Protein AF-A0A915ELA7-F1 (afdb_monomer_lite)

Radius of gyration: 19.55 Å; chains: 1; bounding box: 54×41×40 Å

Organism: NCBI:txid166011

Structure (mmCIF, N/CA/C/O backbone):
data_AF-A0A915ELA7-F1
#
_entry.id   AF-A0A915ELA7-F1
#
loop_
_atom_site.group_PDB
_atom_site.id
_atom_site.type_symbol
_atom_site.label_atom_id
_atom_site.label_alt_id
_atom_site.label_comp_id
_atom_site.label_asym_id
_atom_site.label_entity_id
_atom_site.label_seq_id
_atom_site.pdbx_PDB_ins_code
_atom_site.Cartn_x
_atom_site.Cartn_y
_atom_site.Cartn_z
_atom_site.occupancy
_atom_site.B_iso_or_equiv
_atom_site.auth_seq_id
_atom_site.auth_comp_id
_atom_site.auth_asym_id
_atom_site.auth_atom_id
_atom_site.pdbx_PDB_model_num
ATOM 1 N N . MET A 1 1 ? -38.625 -0.232 5.711 1.00 58.28 1 MET A N 1
ATOM 2 C CA . MET A 1 1 ? -37.688 0.759 6.300 1.00 58.28 1 MET A CA 1
ATOM 3 C C . MET A 1 1 ? -36.738 0.188 7.357 1.00 58.28 1 MET A C 1
ATOM 5 O O . MET A 1 1 ? -35.579 0.580 7.347 1.00 58.28 1 MET A O 1
ATOM 9 N N . SER A 1 2 ? -37.174 -0.705 8.256 1.00 74.75 2 SER A N 1
ATOM 10 C CA . SER A 1 2 ? -36.357 -1.223 9.376 1.00 74.75 2 SER A CA 1
ATOM 11 C C . SER A 1 2 ? -35.075 -1.941 8.942 1.00 74.75 2 SER A C 1
ATOM 13 O O . SER A 1 2 ? -34.013 -1.661 9.481 1.00 74.75 2 SER A O 1
ATOM 15 N N . ARG A 1 3 ? -35.144 -2.785 7.906 1.00 84.69 3 ARG A N 1
ATOM 16 C CA . ARG A 1 3 ? -34.003 -3.586 7.425 1.00 84.69 3 ARG A CA 1
ATOM 17 C C . ARG A 1 3 ? -32.813 -2.755 6.922 1.00 84.69 3 ARG A C 1
ATOM 19 O O . ARG A 1 3 ? -31.676 -3.145 7.145 1.00 84.69 3 ARG A O 1
ATOM 26 N N . ILE A 1 4 ? -33.064 -1.610 6.278 1.00 81.69 4 ILE A N 1
ATOM 27 C CA . ILE A 1 4 ? -31.999 -0.710 5.793 1.00 81.69 4 ILE A CA 1
ATOM 28 C C . ILE A 1 4 ? -31.358 0.026 6.971 1.00 81.69 4 ILE A C 1
ATOM 30 O O . ILE A 1 4 ? -30.140 0.038 7.083 1.00 81.69 4 ILE A O 1
ATOM 34 N N . ARG A 1 5 ? -32.165 0.573 7.892 1.00 83.31 5 ARG A N 1
ATOM 35 C CA . ARG A 1 5 ? -31.646 1.239 9.101 1.00 83.31 5 ARG A CA 1
ATOM 36 C C . ARG A 1 5 ? -30.833 0.280 9.972 1.00 83.31 5 ARG A C 1
ATOM 38 O O . ARG A 1 5 ? -29.781 0.657 10.459 1.00 83.31 5 ARG A O 1
ATOM 45 N N . GLN A 1 6 ? -31.288 -0.964 10.105 1.00 86.19 6 GLN A N 1
ATOM 46 C CA . GLN A 1 6 ? -30.584 -2.008 10.848 1.00 86.19 6 GLN A CA 1
ATOM 47 C C . GLN A 1 6 ? -29.287 -2.450 10.153 1.00 86.19 6 GLN A C 1
ATOM 49 O O . GLN A 1 6 ? -28.323 -2.783 10.827 1.00 86.19 6 GLN A O 1
ATOM 54 N N . ASN A 1 7 ? -29.245 -2.430 8.815 1.00 82.94 7 ASN A N 1
ATOM 55 C CA . ASN A 1 7 ? -28.026 -2.718 8.059 1.00 82.94 7 ASN A CA 1
ATOM 56 C C . ASN A 1 7 ? -26.999 -1.577 8.152 1.00 82.94 7 ASN A C 1
ATOM 58 O O . ASN A 1 7 ? -25.807 -1.854 8.252 1.00 82.94 7 ASN A O 1
ATOM 62 N N . ILE A 1 8 ? -27.452 -0.319 8.150 1.00 83.62 8 ILE A N 1
ATOM 63 C CA . ILE A 1 8 ? -26.593 0.857 8.349 1.00 83.62 8 ILE A CA 1
ATOM 64 C C . ILE A 1 8 ? -26.058 0.884 9.787 1.00 83.62 8 ILE A C 1
ATOM 66 O O . ILE A 1 8 ? -24.859 1.063 9.970 1.00 83.62 8 ILE A O 1
ATOM 70 N N . GLY A 1 9 ? -26.899 0.619 10.792 1.00 85.50 9 GLY A N 1
ATOM 71 C CA . GLY A 1 9 ? -26.488 0.650 12.199 1.00 85.50 9 GLY A CA 1
ATOM 72 C C . GLY A 1 9 ? -25.932 2.023 12.589 1.00 85.50 9 GLY A C 1
ATOM 73 O O . GLY A 1 9 ? -26.509 3.040 12.206 1.00 85.50 9 GLY A O 1
ATOM 74 N N . ASP A 1 10 ? -24.797 2.034 13.290 1.00 81.69 10 ASP A N 1
ATOM 75 C CA . ASP A 1 10 ? -24.062 3.249 13.683 1.00 81.69 10 ASP A CA 1
ATOM 76 C C . ASP A 1 10 ? -23.054 3.724 12.617 1.00 81.69 10 ASP A C 1
ATOM 78 O O . ASP A 1 10 ? -22.248 4.624 12.853 1.00 81.69 10 ASP A O 1
ATOM 82 N N . SER A 1 11 ? -23.056 3.108 11.433 1.00 78.31 11 SER A N 1
ATOM 83 C CA . SER A 1 11 ? -22.142 3.474 10.355 1.00 78.31 11 SER A CA 1
ATOM 84 C C . SER A 1 11 ? -22.574 4.758 9.646 1.00 78.31 11 SER A C 1
ATOM 86 O O . SER A 1 11 ? -23.763 5.048 9.492 1.00 78.31 11 SER A O 1
ATOM 88 N N . TYR A 1 12 ? -21.595 5.508 9.141 1.00 80.75 12 TYR A N 1
ATOM 89 C CA . TYR A 1 12 ? -21.859 6.685 8.319 1.00 80.75 12 TYR A CA 1
ATOM 90 C C . TYR A 1 12 ? -22.423 6.298 6.946 1.00 80.75 12 TYR A C 1
ATOM 92 O O . TYR A 1 12 ? -22.349 5.151 6.506 1.00 80.75 12 TYR A O 1
ATOM 100 N N . ILE A 1 13 ? -22.994 7.278 6.255 1.00 86.56 13 ILE A N 1
ATOM 101 C CA . ILE A 1 13 ? -23.476 7.149 4.880 1.00 86.56 13 ILE A CA 1
ATOM 102 C C . ILE A 1 13 ? -22.643 8.103 4.033 1.00 86.56 13 ILE A C 1
ATOM 104 O O . ILE A 1 13 ? -22.434 9.249 4.431 1.00 86.56 13 ILE A O 1
ATOM 108 N N . TRP A 1 14 ? -22.189 7.650 2.871 1.00 84.75 14 TRP A N 1
ATOM 109 C CA . TRP A 1 14 ? -21.579 8.522 1.877 1.00 84.75 14 TRP A CA 1
ATOM 110 C C . TRP A 1 14 ? -22.560 8.769 0.734 1.00 84.75 14 TRP A C 1
ATOM 112 O O . TRP A 1 14 ? -23.371 7.907 0.383 1.00 84.75 14 TRP A O 1
ATOM 122 N N . ALA A 1 15 ? -22.489 9.968 0.164 1.00 89.50 15 ALA A N 1
ATOM 123 C CA . ALA A 1 15 ? -23.269 10.347 -0.999 1.00 89.50 15 ALA A CA 1
ATOM 124 C C . ALA A 1 15 ? -22.365 11.018 -2.035 1.00 89.50 15 ALA A C 1
ATOM 126 O O . ALA A 1 15 ? -21.538 11.859 -1.687 1.00 89.50 15 ALA A O 1
ATOM 127 N N . SER A 1 16 ? -22.533 10.648 -3.301 1.00 88.81 16 SER A N 1
ATOM 128 C CA . SER A 1 16 ? -21.897 11.309 -4.440 1.00 88.81 16 SER A CA 1
ATOM 129 C C . SER A 1 16 ? -22.976 11.848 -5.365 1.00 88.81 16 SER A C 1
ATOM 131 O O . SER A 1 16 ? -23.948 11.150 -5.666 1.00 88.81 16 SER A O 1
ATOM 133 N N . VAL A 1 17 ? -22.804 13.103 -5.775 1.00 92.88 17 VAL A N 1
ATOM 134 C CA . VAL A 1 17 ? -23.710 13.810 -6.675 1.00 92.88 17 VAL A CA 1
ATOM 135 C C . VAL A 1 17 ? -22.938 14.162 -7.934 1.00 92.88 17 VAL A C 1
ATOM 137 O O . VAL A 1 17 ? -21.882 14.785 -7.847 1.00 92.88 17 VAL A O 1
ATOM 140 N N . ASP A 1 18 ? -23.476 13.773 -9.082 1.00 90.94 18 ASP A N 1
ATOM 141 C CA . ASP A 1 18 ? -22.973 14.172 -10.394 1.00 90.94 18 ASP A CA 1
ATOM 142 C C . ASP A 1 18 ? -24.105 14.803 -11.204 1.00 90.94 18 ASP A C 1
ATOM 144 O O . ASP A 1 18 ? -25.211 14.262 -11.255 1.00 90.94 18 ASP A O 1
ATOM 148 N N . GLU A 1 19 ? -23.849 15.953 -11.820 1.00 93.75 19 GLU A N 1
ATOM 149 C CA . GLU A 1 19 ? -24.832 16.663 -12.633 1.00 93.75 19 GLU A CA 1
ATOM 150 C C . GLU A 1 19 ? -24.528 16.455 -14.115 1.00 93.75 19 GLU A C 1
ATOM 152 O O . GLU A 1 19 ? -23.444 16.759 -14.607 1.00 93.75 19 GLU A O 1
ATOM 157 N N . THR A 1 20 ? -25.517 15.963 -14.853 1.00 89.69 20 THR A N 1
ATOM 158 C CA . THR A 1 20 ? -25.449 15.793 -16.299 1.00 89.69 20 THR A CA 1
ATOM 159 C C . THR A 1 20 ? -26.608 16.510 -16.975 1.00 89.69 20 THR A C 1
ATOM 161 O O . THR A 1 20 ? -27.608 16.866 -16.354 1.00 89.69 20 THR A O 1
ATOM 164 N N . THR A 1 21 ? -26.479 16.751 -18.273 1.00 91.12 21 THR A N 1
ATOM 165 C CA . THR A 1 21 ? -27.542 17.342 -19.084 1.00 91.12 21 THR A CA 1
ATOM 166 C C . THR A 1 21 ? -27.970 16.328 -20.131 1.00 91.12 21 THR A C 1
ATOM 168 O O . THR A 1 21 ? -27.142 15.835 -20.896 1.00 91.12 21 THR A O 1
ATOM 171 N N . ASP A 1 22 ? -29.260 15.996 -20.170 1.00 89.12 22 ASP A N 1
ATOM 172 C CA . ASP A 1 22 ? -29.764 15.052 -21.165 1.00 89.12 22 ASP A CA 1
ATOM 173 C C . ASP A 1 22 ? -29.810 15.668 -22.579 1.00 89.12 22 ASP A C 1
ATOM 175 O O . ASP A 1 22 ? -29.670 16.878 -22.776 1.00 89.12 22 ASP A O 1
ATOM 179 N N . ILE A 1 23 ? -30.065 14.842 -23.600 1.00 84.56 23 ILE A N 1
AT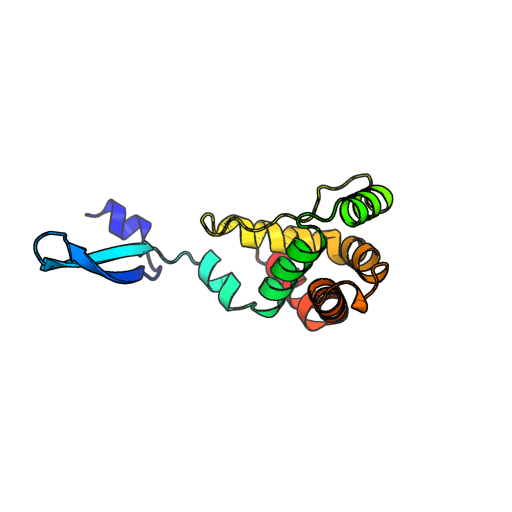OM 180 C CA . ILE A 1 23 ? -30.160 15.298 -25.001 1.00 84.56 23 ILE A CA 1
ATOM 181 C C . ILE A 1 23 ? -31.269 16.346 -25.234 1.00 84.56 23 ILE A C 1
ATOM 183 O O . ILE A 1 23 ? -31.273 17.039 -26.249 1.00 84.56 23 ILE A O 1
ATOM 187 N N . LYS A 1 24 ? -32.209 16.487 -24.290 1.00 92.75 24 LYS A N 1
ATOM 188 C CA . LYS A 1 24 ? -33.289 17.481 -24.305 1.00 92.75 24 LYS A CA 1
ATOM 189 C C . LYS A 1 24 ? -32.947 18.740 -23.499 1.00 92.75 24 LYS A C 1
ATOM 191 O O . LYS A 1 24 ? -33.835 19.561 -23.280 1.00 92.75 24 LYS A O 1
ATOM 196 N N . ARG A 1 25 ? -31.684 18.916 -23.092 1.00 87.75 25 ARG A N 1
ATOM 197 C CA . ARG A 1 25 ? -31.183 20.040 -22.283 1.00 87.75 25 ARG A CA 1
ATOM 198 C C . ARG A 1 25 ? -31.802 20.142 -20.883 1.00 87.75 25 ARG A C 1
ATOM 200 O O . ARG A 1 25 ? -31.857 21.231 -20.320 1.00 87.75 25 ARG A O 1
ATOM 207 N N . ARG A 1 26 ? -32.280 19.035 -20.311 1.00 90.38 26 ARG A N 1
ATOM 208 C CA . ARG A 1 26 ? -32.723 19.000 -18.910 1.00 90.38 26 ARG A CA 1
ATOM 209 C C . ARG A 1 26 ? -31.539 18.680 -18.009 1.00 90.38 26 ARG A C 1
ATOM 211 O O . ARG A 1 26 ? -30.793 17.747 -18.298 1.00 90.38 26 ARG A O 1
ATOM 218 N N . TYR A 1 27 ? -31.416 19.417 -16.911 1.00 90.69 27 TYR A N 1
ATOM 219 C CA . TYR A 1 27 ? -30.473 19.105 -15.843 1.00 90.69 27 TYR A CA 1
ATOM 220 C C . TYR A 1 27 ? -30.932 17.847 -15.099 1.00 90.69 27 TYR A C 1
ATOM 222 O O . TYR A 1 27 ? -32.092 17.741 -14.692 1.00 90.69 27 TYR A O 1
ATOM 230 N N . VAL A 1 28 ? -30.032 16.881 -14.953 1.00 91.50 28 VAL A N 1
ATOM 231 C CA . VAL A 1 28 ? -30.252 15.607 -14.266 1.00 91.50 28 VAL A CA 1
ATOM 232 C C . VAL A 1 28 ? -29.139 15.434 -13.242 1.00 91.50 28 VAL A C 1
ATOM 234 O O . VAL A 1 28 ? -27.972 15.376 -13.610 1.00 91.50 28 VAL A O 1
ATOM 237 N N . ALA A 1 29 ? -29.494 15.315 -11.963 1.00 92.19 29 ALA A N 1
ATOM 238 C CA . ALA A 1 29 ? -28.545 14.978 -10.908 1.00 92.19 29 ALA A CA 1
ATOM 239 C C . ALA A 1 29 ? -28.610 13.475 -10.611 1.00 92.19 29 ALA A C 1
ATOM 241 O O . ALA A 1 29 ? -29.647 12.954 -10.194 1.00 92.19 29 ALA A O 1
ATOM 242 N N . ASN A 1 30 ? -27.497 12.780 -10.814 1.00 89.38 30 ASN A N 1
ATOM 243 C CA . ASN A 1 30 ? -27.301 11.412 -10.366 1.00 89.38 30 ASN A CA 1
ATOM 244 C C . ASN A 1 30 ? -26.860 11.438 -8.901 1.00 89.38 30 ASN A C 1
ATOM 246 O O . ASN A 1 30 ? -25.865 12.076 -8.568 1.00 89.38 30 ASN A O 1
ATOM 250 N N . LEU A 1 31 ? -27.590 10.735 -8.033 1.00 91.25 31 LEU A N 1
ATOM 251 C CA . LEU A 1 31 ? -27.253 10.581 -6.620 1.00 91.25 31 LEU A CA 1
ATOM 252 C C . LEU A 1 31 ? -26.939 9.112 -6.328 1.00 91.25 31 LEU A C 1
ATOM 254 O O . LEU A 1 31 ? -27.818 8.252 -6.408 1.00 91.25 31 LEU A O 1
ATOM 258 N N . LEU A 1 32 ? -25.694 8.837 -5.948 1.00 88.12 32 LEU A N 1
ATOM 259 C CA . LEU A 1 32 ? -25.272 7.549 -5.406 1.00 88.12 32 LEU A CA 1
ATOM 260 C C . LEU A 1 32 ? -25.184 7.663 -3.887 1.00 88.12 32 LEU A C 1
ATOM 262 O O . LEU A 1 32 ? -24.545 8.582 -3.384 1.00 88.12 32 LEU A O 1
ATOM 266 N N . VAL A 1 33 ? -25.818 6.739 -3.164 1.00 88.38 33 VAL A N 1
ATOM 267 C CA . VAL A 1 33 ? -25.805 6.691 -1.694 1.00 88.38 33 VAL A CA 1
ATOM 268 C C . VAL A 1 33 ? -25.383 5.299 -1.246 1.00 88.38 33 VAL A C 1
ATOM 270 O O . VAL A 1 33 ? -25.954 4.307 -1.703 1.00 88.38 33 VAL A O 1
ATOM 273 N N . GLY A 1 34 ? -24.413 5.221 -0.338 1.00 83.75 34 GLY A N 1
ATOM 274 C CA . GLY A 1 34 ? -23.904 3.963 0.203 1.00 83.75 34 GLY A CA 1
ATOM 275 C C . GLY A 1 34 ? -23.643 4.033 1.705 1.00 83.75 34 GLY A C 1
ATOM 276 O O . GLY A 1 34 ? -23.408 5.103 2.260 1.00 83.75 34 GLY A O 1
ATOM 277 N N . LYS A 1 35 ? -23.686 2.878 2.375 1.00 85.25 35 LYS A N 1
ATOM 278 C CA . LYS A 1 35 ? -23.183 2.735 3.747 1.00 85.25 35 LYS A CA 1
ATOM 279 C C . LYS A 1 35 ? -21.654 2.812 3.702 1.00 85.25 35 LYS A C 1
ATOM 281 O O . LYS A 1 35 ? -21.045 2.109 2.901 1.00 85.25 35 LYS A O 1
ATOM 286 N N . LEU A 1 36 ? -21.064 3.649 4.545 1.00 76.12 36 LEU A N 1
ATOM 287 C CA . LEU A 1 36 ? -19.624 3.720 4.767 1.00 76.12 36 LEU A CA 1
ATOM 288 C C . LEU A 1 36 ? -19.248 2.636 5.781 1.00 76.12 36 LEU A C 1
ATOM 290 O O . LEU A 1 36 ? -19.631 2.729 6.949 1.00 76.12 36 LEU A O 1
ATOM 294 N N . ASP A 1 37 ? -18.559 1.588 5.341 1.00 70.50 37 ASP A N 1
ATOM 295 C CA . ASP A 1 37 ? -18.200 0.475 6.225 1.00 70.50 37 ASP A CA 1
ATOM 296 C C . ASP A 1 37 ? -17.075 0.881 7.198 1.00 70.50 37 ASP A C 1
ATOM 298 O O . ASP A 1 37 ? -16.250 1.744 6.893 1.00 70.50 37 ASP A O 1
ATOM 302 N N . SER A 1 38 ? -17.000 0.277 8.384 1.00 65.31 38 SER A N 1
ATOM 303 C CA . SER A 1 38 ? -15.906 0.555 9.330 1.00 65.31 38 SER A CA 1
ATOM 304 C C . SER A 1 38 ? -14.545 0.136 8.765 1.00 65.31 38 SER A C 1
ATOM 306 O O . SER A 1 38 ? -13.532 0.769 9.053 1.00 65.31 38 SER A O 1
ATOM 308 N N . GLU A 1 39 ? -14.527 -0.877 7.896 1.00 65.50 39 GLU A N 1
ATOM 309 C CA . GLU A 1 39 ? -13.333 -1.311 7.161 1.00 65.50 39 GLU A CA 1
ATOM 310 C C . GLU A 1 39 ? -12.818 -0.242 6.182 1.00 65.50 39 GLU A C 1
ATOM 312 O O . GLU A 1 39 ? -11.615 -0.127 5.949 1.00 65.50 39 GLU A O 1
ATOM 317 N N . GLU A 1 40 ? -13.715 0.581 5.634 1.00 64.50 40 GLU A N 1
ATOM 318 C CA . GLU A 1 40 ? -13.365 1.674 4.726 1.00 64.50 40 GLU A CA 1
ATOM 319 C C . GLU A 1 40 ? -12.648 2.807 5.472 1.00 64.50 40 GLU A C 1
ATOM 321 O O . GLU A 1 40 ? -11.665 3.352 4.968 1.00 64.50 40 GLU A O 1
ATOM 326 N N . GLN A 1 41 ? -13.053 3.101 6.712 1.00 70.81 41 GLN A N 1
ATOM 327 C CA . GLN A 1 41 ? -12.379 4.098 7.551 1.00 70.81 41 GLN A CA 1
ATOM 328 C C . GLN A 1 41 ? -10.939 3.695 7.877 1.00 70.81 41 GLN A C 1
ATOM 330 O O . GLN A 1 41 ? -10.051 4.545 7.862 1.00 70.81 41 GLN A O 1
ATOM 335 N N . ILE A 1 42 ? -10.688 2.402 8.103 1.00 78.00 42 ILE A N 1
ATOM 336 C CA . ILE A 1 42 ? -9.353 1.877 8.421 1.00 78.00 42 ILE A CA 1
ATOM 337 C C . ILE A 1 42 ? -8.353 2.246 7.320 1.00 78.00 42 ILE A C 1
ATOM 339 O O . ILE A 1 42 ? -7.276 2.754 7.618 1.00 78.00 42 ILE A O 1
ATOM 343 N N . ARG A 1 43 ? -8.714 2.096 6.043 1.00 83.00 43 ARG A N 1
ATOM 344 C CA . ARG A 1 43 ? -7.830 2.472 4.928 1.00 83.00 43 ARG A CA 1
ATOM 345 C C . ARG A 1 43 ? -7.408 3.946 4.975 1.00 83.00 43 ARG A C 1
ATOM 347 O O . ARG A 1 43 ? -6.248 4.254 4.710 1.00 83.00 43 ARG A O 1
ATOM 354 N N . PHE A 1 44 ? -8.327 4.847 5.322 1.00 83.19 44 PHE A N 1
ATOM 355 C CA . PHE A 1 44 ? -8.033 6.280 5.442 1.00 83.19 44 PHE A CA 1
ATOM 356 C C . PHE A 1 44 ? -7.179 6.618 6.671 1.00 83.19 44 PHE A C 1
ATOM 358 O O . PHE A 1 44 ? -6.449 7.607 6.641 1.00 83.19 44 PHE A O 1
ATOM 365 N N . LEU A 1 45 ? -7.228 5.793 7.721 1.00 86.56 45 LEU A N 1
ATOM 366 C CA . LEU A 1 45 ? -6.375 5.933 8.905 1.00 86.56 45 LEU A CA 1
ATOM 367 C C . LEU A 1 4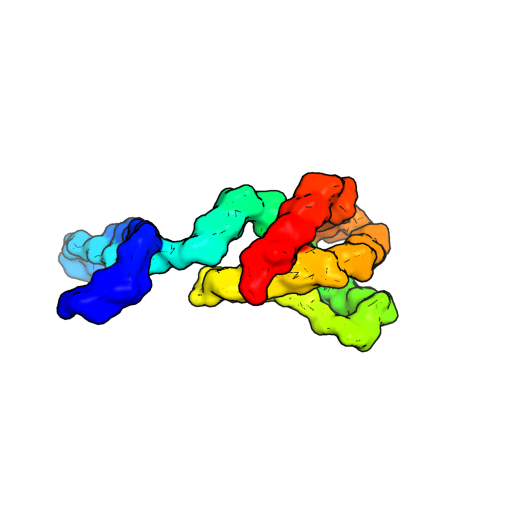5 ? -4.923 5.496 8.649 1.00 86.56 45 LEU A C 1
ATOM 369 O O . LEU A 1 45 ? -4.025 5.952 9.353 1.00 86.56 45 LEU A O 1
ATOM 373 N N . PHE A 1 46 ? -4.678 4.660 7.632 1.00 90.31 46 PHE A N 1
ATOM 374 C CA . PHE A 1 46 ? -3.353 4.113 7.308 1.00 90.31 46 PHE A CA 1
ATOM 375 C C . PHE A 1 46 ? -2.903 4.457 5.872 1.00 90.31 46 PHE A C 1
ATOM 377 O O . PHE 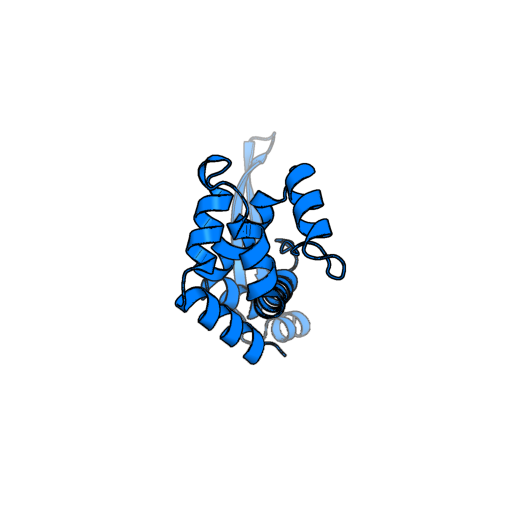A 1 46 ? -2.693 3.558 5.047 1.00 90.31 46 PHE A O 1
ATOM 384 N N . PRO A 1 47 ? -2.705 5.751 5.544 1.00 90.75 47 PRO A N 1
ATOM 385 C CA . PRO A 1 47 ? -2.365 6.183 4.188 1.00 90.75 47 PRO A CA 1
ATOM 386 C C . PRO A 1 47 ? -1.032 5.617 3.683 1.00 90.75 47 PRO A C 1
ATOM 388 O O . PRO A 1 47 ? -0.878 5.398 2.482 1.00 90.75 47 PRO A O 1
ATOM 391 N N . ASP A 1 48 ? -0.064 5.353 4.561 1.00 91.94 48 ASP A N 1
ATOM 392 C CA . ASP A 1 48 ? 1.241 4.823 4.147 1.00 91.94 48 ASP A CA 1
ATOM 393 C C . ASP A 1 48 ? 1.196 3.323 3.843 1.00 91.94 48 ASP A C 1
ATOM 395 O O . ASP A 1 48 ? 1.827 2.870 2.886 1.00 91.94 48 ASP A O 1
ATOM 399 N N . VAL A 1 49 ? 0.350 2.571 4.554 1.00 92.38 49 VAL A N 1
ATOM 400 C CA . VAL A 1 49 ? 0.029 1.182 4.195 1.00 92.38 49 VAL A CA 1
ATOM 401 C C . VAL A 1 49 ? -0.692 1.141 2.847 1.00 92.38 49 VAL A C 1
ATOM 403 O O . VAL A 1 49 ? -0.348 0.328 1.989 1.00 92.38 49 VAL A O 1
ATOM 406 N N . ASP A 1 50 ? -1.636 2.056 2.603 1.00 91.19 50 ASP A N 1
ATOM 407 C CA . ASP A 1 50 ? -2.319 2.132 1.309 1.00 91.19 50 ASP A CA 1
ATOM 408 C C . ASP A 1 50 ? -1.351 2.437 0.155 1.00 91.19 50 ASP A C 1
ATOM 410 O O . ASP A 1 50 ? -1.380 1.780 -0.893 1.00 91.19 50 ASP A O 1
ATOM 414 N N . LYS A 1 51 ? -0.440 3.397 0.361 1.00 91.88 51 LYS A N 1
ATOM 415 C CA . LYS A 1 51 ? 0.621 3.716 -0.604 1.00 91.88 51 LYS A CA 1
ATOM 416 C C . LYS A 1 51 ? 1.524 2.515 -0.861 1.00 91.88 51 LYS A C 1
ATOM 418 O O . LYS A 1 51 ? 1.826 2.255 -2.026 1.00 91.88 51 LYS A O 1
ATOM 423 N N . LEU A 1 52 ? 1.936 1.782 0.177 1.00 93.69 52 LEU A N 1
ATOM 424 C CA . LEU A 1 52 ? 2.745 0.571 0.034 1.00 93.69 52 LEU A CA 1
ATOM 425 C C . LEU A 1 52 ? 2.032 -0.452 -0.860 1.00 93.69 52 LEU A C 1
ATOM 427 O O . LEU A 1 52 ? 2.576 -0.847 -1.890 1.00 93.69 52 LEU A O 1
ATOM 431 N N . ILE A 1 53 ? 0.798 -0.826 -0.511 1.00 91.81 53 ILE A N 1
ATOM 432 C CA . ILE A 1 53 ? -0.001 -1.815 -1.253 1.00 91.81 53 ILE A CA 1
ATOM 433 C C . ILE A 1 53 ? -0.155 -1.391 -2.721 1.00 91.81 53 ILE A C 1
ATOM 435 O O . ILE A 1 53 ? 0.030 -2.191 -3.645 1.00 91.81 53 ILE A O 1
ATOM 439 N N . SER A 1 54 ? -0.460 -0.113 -2.952 1.00 91.25 54 SER A N 1
ATOM 440 C CA . SER A 1 54 ? -0.625 0.461 -4.288 1.00 91.25 54 SER A CA 1
ATOM 441 C C . SER A 1 54 ? 0.673 0.441 -5.103 1.00 91.25 54 SER A C 1
ATOM 443 O O . SER A 1 54 ? 0.663 0.070 -6.281 1.00 91.25 54 SER A O 1
ATOM 445 N N . ASN A 1 55 ? 1.803 0.808 -4.498 1.00 93.19 55 ASN A N 1
ATOM 446 C CA . ASN A 1 55 ? 3.089 0.863 -5.188 1.00 93.19 55 ASN A CA 1
ATOM 447 C C . ASN A 1 55 ? 3.639 -0.530 -5.485 1.00 93.19 55 ASN A C 1
ATOM 449 O O . ASN A 1 55 ? 4.035 -0.776 -6.624 1.00 93.19 55 ASN A O 1
ATOM 453 N N . VAL A 1 56 ? 3.565 -1.468 -4.540 1.00 92.25 56 VAL A N 1
ATOM 454 C CA . VAL A 1 56 ? 4.018 -2.844 -4.780 1.00 92.25 56 VAL A CA 1
ATOM 455 C C . VAL A 1 56 ? 3.180 -3.511 -5.873 1.00 92.25 56 VAL A C 1
ATOM 457 O O . VAL A 1 56 ? 3.727 -4.155 -6.768 1.00 92.25 56 VAL A O 1
ATOM 460 N N . LYS A 1 57 ? 1.864 -3.268 -5.914 1.00 90.31 57 LYS A N 1
ATOM 461 C CA . LYS A 1 57 ? 1.028 -3.693 -7.047 1.00 90.31 57 LYS A CA 1
ATOM 462 C C . LYS A 1 57 ? 1.560 -3.155 -8.380 1.00 90.31 57 LYS A C 1
ATOM 464 O O . LYS A 1 57 ? 1.652 -3.906 -9.354 1.00 90.31 57 LYS A O 1
ATOM 469 N N . LYS A 1 58 ? 1.898 -1.862 -8.452 1.00 91.06 58 LYS A N 1
ATOM 470 C CA . LY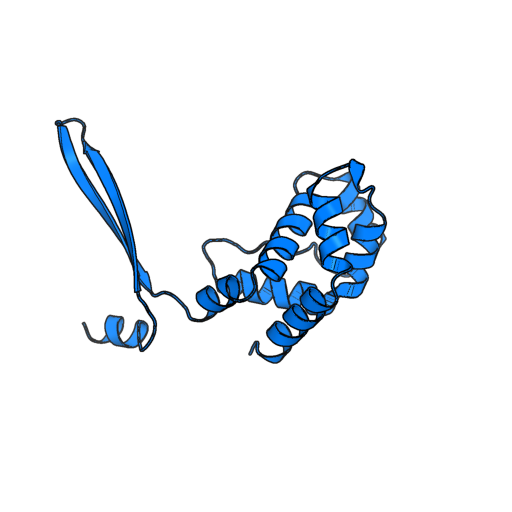S A 1 58 ? 2.428 -1.238 -9.679 1.00 91.06 58 LYS A CA 1
ATOM 471 C C . LYS A 1 58 ? 3.753 -1.857 -10.115 1.00 91.06 58 LYS A C 1
ATOM 473 O O . LYS A 1 58 ? 3.938 -2.033 -11.314 1.00 91.06 58 LYS A O 1
ATOM 478 N N . VAL A 1 59 ? 4.620 -2.246 -9.177 1.00 91.81 59 VAL A N 1
ATOM 479 C CA . VAL A 1 59 ? 5.900 -2.907 -9.486 1.00 91.81 59 VAL A CA 1
ATOM 480 C C . VAL A 1 59 ? 5.692 -4.151 -10.352 1.00 91.81 59 VAL A C 1
ATOM 482 O O . VAL A 1 59 ? 6.410 -4.326 -11.337 1.00 91.81 59 VAL A O 1
ATOM 485 N N . PHE A 1 60 ? 4.691 -4.973 -10.031 1.00 89.44 60 PHE A N 1
ATOM 486 C CA . PHE A 1 60 ? 4.427 -6.240 -10.724 1.00 89.44 60 PHE A CA 1
ATOM 487 C C . PHE A 1 60 ? 3.399 -6.134 -11.860 1.00 89.44 60 PHE A C 1
ATOM 489 O O . PHE A 1 60 ? 3.268 -7.048 -12.676 1.00 89.44 60 PHE A O 1
ATOM 496 N N . THR A 1 61 ? 2.664 -5.026 -11.958 1.00 88.81 61 THR A N 1
ATOM 497 C CA . THR A 1 61 ? 1.626 -4.851 -12.982 1.00 88.81 61 THR A CA 1
ATOM 498 C C . THR A 1 61 ? 2.253 -4.763 -14.372 1.00 88.81 61 THR A C 1
ATOM 500 O O . THR A 1 61 ? 3.027 -3.855 -14.652 1.00 88.81 61 THR A O 1
ATOM 503 N N . LYS A 1 62 ? 1.882 -5.694 -15.263 1.00 85.06 62 LYS A N 1
ATOM 504 C CA . LYS A 1 62 ? 2.407 -5.802 -16.641 1.00 85.06 62 LYS A CA 1
ATOM 505 C C . LYS A 1 62 ? 3.936 -5.983 -16.728 1.00 85.06 62 LYS A C 1
ATOM 507 O O . LYS A 1 62 ? 4.514 -5.705 -17.773 1.00 85.06 62 LYS A O 1
ATOM 512 N N . ALA A 1 63 ? 4.584 -6.481 -15.673 1.00 87.88 63 ALA A N 1
ATOM 513 C CA . ALA A 1 63 ? 6.033 -6.676 -15.628 1.00 87.88 63 ALA A CA 1
ATOM 514 C C . ALA A 1 63 ? 6.397 -8.173 -15.508 1.00 87.88 63 ALA A C 1
ATOM 516 O O . ALA A 1 63 ? 6.648 -8.659 -14.401 1.00 87.88 63 ALA A O 1
ATOM 517 N N . PRO A 1 64 ? 6.422 -8.936 -16.621 1.00 88.50 64 PRO A N 1
ATOM 518 C CA . PRO A 1 64 ? 6.622 -10.387 -16.586 1.00 88.50 64 PRO A CA 1
ATOM 519 C C . PRO A 1 64 ? 7.981 -10.792 -16.003 1.00 88.50 64 PRO A C 1
ATOM 521 O O . PRO A 1 64 ? 8.046 -11.755 -15.249 1.00 88.50 64 PRO A O 1
ATOM 524 N N . THR A 1 65 ? 9.046 -10.033 -16.272 1.00 90.62 65 THR A N 1
ATOM 525 C CA . THR A 1 65 ? 10.388 -10.281 -15.716 1.00 90.62 65 THR A CA 1
ATOM 526 C C . THR A 1 65 ? 10.409 -10.169 -14.190 1.00 90.62 65 THR A C 1
ATOM 528 O O . THR A 1 65 ? 10.942 -11.044 -13.513 1.00 90.62 65 THR A O 1
ATOM 531 N N . ARG A 1 66 ? 9.750 -9.147 -13.633 1.00 90.75 66 ARG A N 1
ATOM 532 C CA . ARG A 1 66 ? 9.632 -8.939 -12.179 1.00 90.75 66 ARG A CA 1
ATOM 533 C C . ARG A 1 66 ? 8.765 -10.010 -11.518 1.00 90.75 66 ARG A C 1
ATOM 535 O O . ARG A 1 66 ? 9.073 -10.451 -10.416 1.00 90.75 66 ARG A O 1
ATOM 542 N N . ILE A 1 67 ? 7.708 -10.462 -12.196 1.00 87.50 67 ILE A N 1
ATOM 543 C CA . ILE A 1 67 ? 6.881 -11.589 -11.738 1.00 87.50 67 ILE A CA 1
ATOM 544 C C . ILE A 1 67 ? 7.693 -12.890 -11.723 1.00 87.50 67 ILE A C 1
ATOM 546 O O . ILE A 1 67 ? 7.573 -13.662 -10.774 1.00 87.50 67 ILE A O 1
ATOM 550 N N . SER A 1 68 ? 8.517 -13.142 -12.745 1.00 86.88 68 SER A N 1
ATOM 551 C CA . SER A 1 68 ? 9.402 -14.311 -12.779 1.00 86.88 68 SER A CA 1
ATOM 552 C C . SER A 1 68 ? 10.406 -14.286 -11.628 1.00 86.88 68 SER A C 1
ATOM 554 O O . SER A 1 68 ? 10.513 -15.281 -10.917 1.00 86.88 68 SER A O 1
ATOM 556 N N . LEU A 1 69 ? 11.046 -13.137 -11.375 1.00 87.81 69 LEU A N 1
ATOM 557 C CA . LEU A 1 69 ? 11.945 -12.956 -10.231 1.00 87.81 69 LEU A CA 1
ATOM 558 C C . LEU A 1 69 ? 11.226 -13.190 -8.894 1.00 87.81 69 LEU A C 1
ATOM 560 O O . LEU A 1 69 ? 11.749 -13.875 -8.020 1.00 87.81 69 LEU A O 1
ATOM 564 N N . PHE A 1 70 ? 10.011 -12.654 -8.737 1.00 87.44 70 PHE A N 1
ATOM 565 C CA . PHE A 1 70 ? 9.200 -12.905 -7.546 1.00 87.44 70 PHE A CA 1
ATOM 566 C C . PHE A 1 70 ? 8.969 -14.407 -7.353 1.00 87.44 70 PHE A C 1
ATOM 568 O O . PHE A 1 70 ? 9.231 -14.929 -6.279 1.00 87.44 70 PHE A O 1
ATOM 575 N N . ARG A 1 71 ? 8.540 -15.128 -8.394 1.00 86.56 71 ARG A N 1
ATOM 576 C CA . ARG A 1 71 ? 8.279 -16.576 -8.315 1.00 86.56 71 ARG A CA 1
ATOM 577 C C . ARG A 1 71 ? 9.530 -17.401 -8.014 1.00 86.56 71 ARG A C 1
ATOM 579 O O . ARG A 1 71 ? 9.423 -18.399 -7.313 1.00 86.56 71 ARG A O 1
ATOM 586 N N . GLU A 1 72 ? 10.691 -16.995 -8.522 1.00 86.94 72 GLU A N 1
ATOM 587 C CA . GLU A 1 72 ? 11.972 -17.652 -8.234 1.00 86.94 72 GLU A CA 1
ATOM 588 C C . GLU A 1 72 ? 12.348 -17.528 -6.751 1.00 86.94 72 GLU A C 1
ATOM 590 O O . GLU A 1 72 ? 12.769 -18.497 -6.124 1.00 86.94 72 GLU A O 1
ATOM 595 N N . LEU A 1 73 ? 12.146 -16.344 -6.169 1.00 84.19 73 LEU A N 1
ATOM 596 C CA . LEU A 1 73 ? 12.503 -16.051 -4.779 1.00 84.19 73 LEU A CA 1
ATOM 597 C C . LEU A 1 73 ? 11.421 -16.445 -3.769 1.00 84.19 73 LEU A C 1
ATOM 599 O O . LEU A 1 73 ? 11.692 -16.538 -2.574 1.00 84.19 73 LEU A O 1
ATOM 603 N N . CYS A 1 74 ? 10.192 -16.636 -4.236 1.00 79.06 74 CYS A N 1
ATOM 604 C CA . CYS A 1 74 ? 8.999 -16.847 -3.425 1.00 79.06 74 CYS A CA 1
ATOM 605 C C . CYS A 1 74 ? 8.158 -17.998 -3.997 1.00 79.06 74 CYS A C 1
ATOM 607 O O . CYS A 1 74 ? 6.978 -17.842 -4.308 1.00 79.06 74 CYS A O 1
ATOM 609 N N . SER A 1 75 ? 8.783 -19.168 -4.139 1.00 68.44 75 SER A N 1
ATOM 610 C CA . SER A 1 75 ? 8.252 -20.341 -4.848 1.00 68.44 75 SER A CA 1
ATOM 611 C C . SER A 1 75 ? 6.943 -20.924 -4.292 1.00 68.44 75 SER A C 1
ATOM 613 O O . SER A 1 75 ? 6.269 -21.658 -5.012 1.00 68.44 75 SER A O 1
ATOM 615 N N . ASN A 1 76 ? 6.537 -20.569 -3.065 1.00 69.94 76 ASN A N 1
ATOM 616 C CA . ASN A 1 76 ? 5.387 -21.167 -2.373 1.00 69.94 76 ASN A CA 1
ATOM 617 C C . ASN A 1 76 ? 4.243 -20.195 -2.016 1.00 69.94 76 ASN A C 1
ATOM 619 O O . ASN A 1 76 ? 3.324 -20.604 -1.306 1.00 69.94 76 ASN A O 1
ATOM 623 N N . PHE A 1 77 ? 4.251 -18.934 -2.470 1.00 71.75 77 PHE A N 1
ATOM 624 C CA . PHE A 1 77 ? 3.207 -17.961 -2.091 1.00 71.75 77 PHE A CA 1
ATOM 625 C C . PHE A 1 77 ? 2.635 -17.204 -3.301 1.00 71.75 77 PHE A C 1
ATOM 627 O O . PHE A 1 77 ? 3.335 -16.991 -4.295 1.00 71.75 77 PHE A O 1
ATOM 634 N N . PRO A 1 78 ? 1.350 -16.796 -3.251 1.00 76.44 78 PRO A N 1
ATOM 635 C CA . PRO A 1 78 ? 0.713 -16.083 -4.351 1.00 76.44 78 PRO A CA 1
ATOM 636 C C . PRO A 1 78 ? 1.321 -14.688 -4.522 1.00 76.44 78 PRO A C 1
ATOM 638 O O . PRO A 1 78 ? 1.861 -14.121 -3.574 1.00 76.44 78 PRO A O 1
ATOM 641 N N . LEU A 1 79 ? 1.207 -14.127 -5.731 1.00 78.69 79 LEU A N 1
ATOM 642 C CA . LEU A 1 79 ? 1.585 -12.737 -6.003 1.00 78.69 79 LEU A CA 1
ATOM 643 C C . LEU A 1 79 ? 0.858 -11.779 -5.047 1.00 78.69 79 LEU A C 1
ATOM 645 O O . LEU A 1 79 ? -0.265 -12.086 -4.633 1.00 78.69 79 LEU A O 1
ATOM 649 N N . PRO A 1 80 ? 1.447 -10.607 -4.749 1.00 79.88 80 PRO A N 1
ATOM 650 C CA . PRO A 1 80 ? 0.829 -9.663 -3.838 1.00 79.88 80 PRO A CA 1
ATOM 651 C C . PRO A 1 80 ? -0.596 -9.302 -4.290 1.00 79.88 80 PRO A C 1
ATOM 653 O O . PRO A 1 80 ? -0.781 -8.881 -5.440 1.00 79.88 80 PRO A O 1
ATOM 656 N N . PRO A 1 81 ? -1.611 -9.485 -3.425 1.00 74.62 81 PRO A N 1
ATOM 657 C CA . PRO A 1 81 ? -2.991 -9.214 -3.769 1.00 74.62 81 PRO A CA 1
ATOM 658 C C . PRO A 1 81 ? -3.178 -7.711 -3.966 1.00 74.62 81 PRO A C 1
ATOM 660 O O . PRO A 1 81 ? -2.633 -6.875 -3.242 1.00 74.62 81 PRO A O 1
ATOM 663 N N . ALA A 1 82 ? -3.971 -7.367 -4.971 1.00 62.81 82 ALA A N 1
ATOM 664 C CA . ALA A 1 82 ? -4.426 -6.008 -5.173 1.00 62.81 82 ALA A CA 1
ATOM 665 C C . ALA A 1 82 ? -5.813 -5.854 -4.544 1.00 62.81 82 ALA A C 1
ATOM 667 O O . ALA A 1 82 ? -6.696 -6.640 -4.899 1.00 62.81 82 ALA A O 1
ATOM 668 N N . PRO A 1 83 ? -6.050 -4.829 -3.705 1.00 60.47 83 PRO A N 1
ATOM 669 C CA . PRO A 1 83 ? -7.398 -4.537 -3.256 1.00 60.47 83 PRO A CA 1
ATOM 670 C C . PRO A 1 83 ? -8.286 -4.248 -4.467 1.00 60.47 83 PRO A C 1
ATOM 672 O O . PRO A 1 83 ? -7.921 -3.491 -5.379 1.00 60.47 83 PRO A O 1
ATOM 675 N N . ILE A 1 84 ? -9.453 -4.881 -4.483 1.00 57.78 84 ILE A N 1
ATOM 676 C CA . ILE A 1 84 ? -10.522 -4.578 -5.421 1.00 57.78 84 ILE A CA 1
ATOM 677 C C . ILE A 1 84 ? -11.240 -3.359 -4.846 1.00 57.78 84 ILE A C 1
ATOM 679 O O . ILE A 1 84 ? -11.877 -3.456 -3.803 1.00 57.78 84 ILE A O 1
ATOM 683 N N . LEU A 1 85 ? -11.152 -2.216 -5.534 1.00 54.91 85 LEU A N 1
ATOM 684 C CA . LEU A 1 85 ? -11.740 -0.937 -5.098 1.00 54.91 85 LEU A CA 1
ATOM 685 C C . LEU A 1 85 ? -13.218 -1.045 -4.683 1.00 54.91 85 LEU A C 1
ATOM 687 O O . LEU A 1 85 ? -13.662 -0.296 -3.826 1.00 54.91 85 LEU A O 1
ATOM 691 N N . THR A 1 86 ? -13.969 -1.977 -5.273 1.00 45.44 86 THR A N 1
ATOM 692 C CA . THR A 1 86 ? -15.401 -2.192 -5.014 1.00 45.44 86 THR A CA 1
ATOM 693 C C . THR A 1 86 ? -15.704 -3.242 -3.938 1.00 45.44 86 THR A C 1
ATOM 695 O O . THR A 1 86 ? -16.873 -3.520 -3.675 1.00 45.44 86 THR A O 1
ATOM 698 N N . ARG A 1 87 ? -14.686 -3.847 -3.310 1.00 55.09 87 ARG A N 1
ATOM 699 C CA . ARG A 1 87 ? -14.838 -4.800 -2.198 1.00 55.09 87 ARG A CA 1
ATOM 700 C C . ARG A 1 87 ? -13.873 -4.454 -1.063 1.00 55.09 87 ARG A C 1
ATOM 702 O O . ARG A 1 87 ? -12.733 -4.903 -1.056 1.00 55.09 87 ARG A O 1
ATOM 709 N N . TRP A 1 88 ? -14.354 -3.683 -0.095 1.00 65.56 88 TRP A N 1
ATOM 710 C CA . TRP A 1 88 ? -13.580 -3.088 1.003 1.00 65.56 88 TRP A CA 1
ATOM 711 C C . TRP A 1 88 ? -12.752 -4.078 1.835 1.00 65.56 88 TRP A C 1
ATOM 713 O O . TRP A 1 88 ? -11.560 -3.832 2.025 1.00 65.56 88 TRP A O 1
ATOM 723 N N . GLY A 1 89 ? -13.306 -5.245 2.183 1.00 67.19 89 GLY A N 1
ATOM 724 C CA . GLY A 1 89 ? -12.570 -6.295 2.903 1.00 67.19 89 GLY A CA 1
ATOM 725 C C . GLY A 1 89 ? -11.290 -6.773 2.202 1.00 67.19 89 GLY A C 1
ATOM 726 O O . GLY A 1 89 ? -10.337 -7.189 2.857 1.00 67.19 89 GLY A O 1
ATOM 727 N N . THR A 1 90 ? -11.186 -6.603 0.876 1.00 80.38 90 THR A N 1
ATOM 728 C CA . THR A 1 90 ? -9.970 -6.981 0.131 1.00 80.38 90 THR A CA 1
ATOM 729 C C . THR A 1 90 ? -8.755 -6.117 0.475 1.00 80.38 90 THR A C 1
ATOM 731 O O . THR A 1 90 ? -7.624 -6.548 0.253 1.00 80.38 90 THR A O 1
ATOM 734 N N . TRP A 1 91 ? -8.948 -4.907 1.019 1.00 86.62 91 TRP A N 1
ATOM 735 C CA . TRP A 1 91 ? -7.831 -4.078 1.478 1.00 86.62 91 TRP A CA 1
ATOM 736 C C . TRP A 1 91 ? -7.239 -4.598 2.785 1.00 86.62 91 TRP A C 1
ATOM 738 O O . TRP A 1 91 ? -6.019 -4.691 2.890 1.00 86.62 91 TRP A O 1
ATOM 748 N N . ILE A 1 92 ? -8.081 -4.999 3.742 1.00 86.06 92 ILE A N 1
ATOM 749 C CA . ILE A 1 92 ? -7.618 -5.588 5.005 1.00 86.06 92 ILE A CA 1
ATOM 750 C C . ILE A 1 92 ? -6.920 -6.919 4.726 1.00 86.06 92 ILE A C 1
ATOM 752 O O . ILE A 1 92 ? -5.807 -7.129 5.200 1.00 86.06 92 ILE A O 1
ATOM 756 N N . GLU A 1 93 ? -7.499 -7.774 3.879 1.00 86.88 93 GLU A N 1
ATOM 757 C CA . GLU A 1 93 ? -6.852 -9.017 3.439 1.00 86.88 93 GLU A CA 1
ATOM 758 C C . GLU A 1 93 ? -5.481 -8.757 2.800 1.00 86.88 93 GLU A C 1
ATOM 760 O O . GLU A 1 93 ? -4.513 -9.468 3.086 1.00 86.88 93 GLU A O 1
ATOM 765 N N . ALA A 1 94 ? -5.368 -7.712 1.970 1.00 89.19 94 ALA A N 1
ATOM 766 C CA . ALA A 1 94 ? -4.093 -7.314 1.394 1.00 89.19 94 ALA A CA 1
ATOM 767 C C . ALA A 1 94 ? -3.110 -6.848 2.476 1.00 89.19 94 ALA A C 1
ATOM 769 O O . ALA A 1 94 ? -1.989 -7.349 2.520 1.00 89.19 94 ALA A O 1
ATOM 770 N N . ALA A 1 95 ? -3.512 -5.952 3.379 1.00 90.69 95 ALA A N 1
ATOM 771 C CA . ALA A 1 95 ? -2.665 -5.484 4.476 1.00 90.69 95 ALA A CA 1
ATOM 772 C C . ALA A 1 95 ? -2.174 -6.647 5.359 1.00 90.69 95 ALA A C 1
ATOM 774 O O . ALA A 1 95 ? -0.981 -6.752 5.639 1.00 90.69 95 ALA A O 1
ATOM 775 N N . VAL A 1 96 ? -3.057 -7.586 5.709 1.00 90.19 96 VAL A N 1
ATOM 776 C CA . VAL A 1 96 ? -2.708 -8.805 6.454 1.00 90.19 96 VAL A CA 1
ATOM 777 C C . VAL A 1 96 ? -1.718 -9.670 5.672 1.00 90.19 96 VAL A C 1
ATOM 779 O O . VAL A 1 96 ? -0.752 -10.171 6.250 1.00 90.19 96 VAL A O 1
ATOM 782 N N . TYR A 1 97 ? -1.904 -9.829 4.359 1.00 90.88 97 TYR A N 1
ATOM 783 C CA . TYR A 1 97 ? -0.944 -10.530 3.506 1.00 90.88 97 TYR A CA 1
ATOM 784 C C . TYR A 1 97 ? 0.437 -9.858 3.529 1.00 90.88 97 TYR A C 1
ATOM 786 O O . TYR A 1 97 ? 1.442 -10.552 3.687 1.00 90.88 97 TYR A O 1
ATOM 794 N N . TYR A 1 98 ? 0.508 -8.529 3.403 1.00 91.25 98 TYR A N 1
ATOM 795 C CA . TYR A 1 98 ? 1.782 -7.806 3.430 1.00 91.25 98 TYR A CA 1
ATOM 796 C C . TYR A 1 98 ? 2.454 -7.887 4.797 1.00 91.25 98 TYR A C 1
ATOM 798 O O . TYR A 1 98 ? 3.671 -8.021 4.850 1.00 91.25 98 TYR A O 1
ATOM 806 N N . SER A 1 99 ? 1.680 -7.869 5.884 1.00 93.06 99 SER A N 1
ATOM 807 C CA . SER A 1 99 ? 2.205 -8.066 7.237 1.00 93.06 99 SER A CA 1
ATOM 808 C C . SER A 1 99 ? 2.816 -9.463 7.404 1.00 93.06 99 SER A C 1
ATOM 810 O O . SER A 1 99 ? 3.956 -9.603 7.839 1.00 93.06 99 SER A O 1
ATOM 812 N N . ARG A 1 100 ? 2.105 -10.514 6.969 1.00 90.88 100 ARG A N 1
ATOM 813 C CA . ARG A 1 100 ? 2.570 -11.911 7.082 1.00 90.88 100 ARG A CA 1
ATOM 814 C C . ARG A 1 100 ? 3.805 -12.221 6.239 1.00 90.88 100 ARG A C 1
ATOM 816 O O . ARG A 1 100 ? 4.595 -13.074 6.623 1.00 90.88 100 ARG A O 1
ATOM 823 N N . ASN A 1 101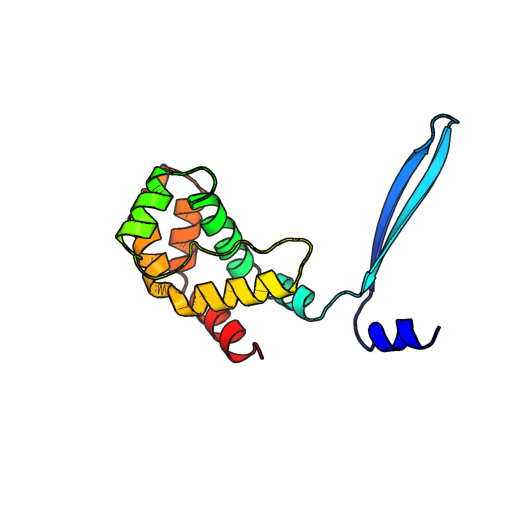 ? 3.951 -11.558 5.095 1.00 90.00 101 ASN A N 1
ATOM 824 C CA . ASN A 1 101 ? 5.017 -11.827 4.127 1.00 90.00 101 ASN A CA 1
ATOM 825 C C . ASN A 1 101 ? 6.001 -10.650 4.005 1.00 90.00 101 ASN A C 1
ATOM 827 O O . ASN A 1 101 ? 6.672 -10.512 2.979 1.00 90.00 101 ASN A O 1
ATOM 831 N N . PHE A 1 102 ? 6.077 -9.790 5.027 1.00 91.88 102 PHE A N 1
ATOM 832 C CA . PHE A 1 102 ? 6.788 -8.511 4.961 1.00 91.88 102 PHE A CA 1
ATOM 833 C C . PHE A 1 102 ? 8.246 -8.678 4.524 1.00 91.88 102 PHE A C 1
ATOM 835 O O . PHE A 1 102 ? 8.672 -8.070 3.542 1.00 91.88 102 PHE A O 1
ATOM 842 N N . ASP A 1 103 ? 8.989 -9.562 5.193 1.00 91.69 103 ASP A N 1
ATOM 843 C CA . ASP A 1 103 ? 10.416 -9.772 4.929 1.00 91.69 103 ASP A CA 1
ATOM 844 C C . ASP A 1 103 ? 10.682 -10.367 3.543 1.00 91.69 103 ASP A C 1
ATOM 846 O O . ASP A 1 103 ? 11.630 -9.978 2.861 1.00 91.69 103 ASP A O 1
ATOM 850 N N . GLN A 1 104 ? 9.821 -11.282 3.094 1.00 90.69 104 GLN A N 1
ATOM 851 C CA . GLN A 1 104 ? 9.955 -11.934 1.791 1.00 90.69 104 GLN A CA 1
ATOM 852 C C . GLN A 1 104 ? 9.722 -10.936 0.656 1.00 90.69 104 GLN A C 1
ATOM 854 O O . GLN A 1 104 ? 10.536 -10.830 -0.262 1.00 90.69 104 GLN A O 1
ATOM 859 N N . ILE A 1 105 ? 8.644 -10.151 0.740 1.00 91.50 105 ILE A N 1
ATOM 860 C CA . ILE A 1 105 ? 8.328 -9.140 -0.274 1.00 91.50 105 ILE A CA 1
ATOM 861 C C . ILE A 1 105 ? 9.390 -8.038 -0.258 1.00 91.50 105 ILE A C 1
ATOM 863 O O . ILE A 1 105 ? 9.860 -7.638 -1.323 1.00 91.50 105 ILE A O 1
ATOM 867 N N . LYS A 1 106 ? 9.839 -7.605 0.927 1.00 94.31 106 LYS A N 1
ATOM 868 C CA . LYS A 1 106 ? 10.953 -6.662 1.082 1.00 94.31 106 LYS A CA 1
ATOM 869 C C . LYS A 1 106 ? 12.218 -7.161 0.388 1.00 94.31 106 LYS A C 1
ATOM 871 O O . LYS A 1 106 ? 12.849 -6.400 -0.341 1.00 94.31 106 LYS A O 1
ATOM 876 N N . ALA A 1 107 ? 12.571 -8.435 0.561 1.00 93.38 107 ALA A N 1
ATOM 877 C CA . ALA A 1 107 ? 13.738 -9.026 -0.087 1.00 93.38 107 ALA A CA 1
ATOM 878 C C . ALA A 1 107 ? 13.629 -9.019 -1.622 1.00 93.38 107 ALA A C 1
ATOM 880 O O . ALA A 1 107 ? 14.621 -8.748 -2.297 1.00 93.38 107 ALA A O 1
ATOM 881 N N . VAL A 1 108 ? 12.440 -9.275 -2.183 1.00 92.44 108 VAL A N 1
ATOM 882 C CA . VAL A 1 108 ? 12.217 -9.181 -3.637 1.00 92.44 108 VAL A CA 1
ATOM 883 C C . VAL A 1 108 ? 12.333 -7.736 -4.116 1.00 92.44 108 VAL A C 1
ATOM 885 O O . VAL A 1 108 ? 13.032 -7.465 -5.087 1.00 92.44 108 VAL A O 1
ATOM 888 N N . ILE A 1 109 ? 11.673 -6.801 -3.433 1.00 94.56 109 ILE A N 1
ATOM 889 C CA . ILE A 1 109 ? 11.641 -5.387 -3.820 1.00 94.56 109 ILE A CA 1
ATOM 890 C C . ILE A 1 109 ? 13.031 -4.741 -3.738 1.00 94.56 109 ILE A C 1
ATOM 892 O O . ILE A 1 109 ? 13.389 -3.959 -4.616 1.00 94.56 109 ILE A O 1
ATOM 896 N N . ASN A 1 110 ? 13.850 -5.115 -2.755 1.00 95.44 110 ASN A N 1
ATOM 897 C CA . ASN A 1 110 ? 15.221 -4.615 -2.617 1.00 95.44 110 ASN A CA 1
ATOM 898 C C . ASN A 1 110 ? 16.201 -5.176 -3.660 1.00 95.44 110 ASN A C 1
ATOM 900 O O . ASN A 1 110 ? 17.309 -4.667 -3.776 1.00 95.44 110 ASN A O 1
ATOM 904 N N . LYS A 1 111 ? 15.827 -6.218 -4.413 1.00 94.88 111 LYS A N 1
ATOM 905 C CA . LYS A 1 111 ? 16.629 -6.723 -5.541 1.00 94.88 111 LYS A CA 1
ATOM 906 C C . LYS A 1 111 ? 16.343 -6.006 -6.859 1.00 94.88 111 LYS A C 1
ATOM 908 O O . LYS A 1 111 ? 17.036 -6.258 -7.840 1.00 94.88 111 LYS A O 1
ATOM 913 N N . LEU A 1 112 ? 15.303 -5.181 -6.904 1.00 94.19 112 LEU A N 1
ATOM 914 C CA . LEU A 1 112 ? 14.954 -4.401 -8.083 1.00 94.19 112 LEU A CA 1
ATOM 915 C C . LEU A 1 112 ? 15.720 -3.076 -8.080 1.00 94.19 112 LEU A C 1
ATOM 917 O O . LEU A 1 112 ? 15.953 -2.502 -7.018 1.00 94.19 112 LEU A O 1
ATOM 921 N N . ASP A 1 113 ? 16.069 -2.585 -9.266 1.00 94.25 113 ASP A N 1
ATOM 922 C CA . ASP A 1 113 ? 16.682 -1.266 -9.425 1.00 94.25 113 ASP A CA 1
ATOM 923 C C . ASP A 1 113 ? 15.650 -0.166 -9.120 1.00 94.25 113 ASP A C 1
ATOM 925 O O . ASP A 1 113 ? 14.517 -0.204 -9.609 1.00 94.25 113 ASP A O 1
ATOM 929 N N . GLU A 1 114 ? 16.014 0.806 -8.284 1.00 95.06 114 GLU A N 1
ATOM 930 C CA . GLU A 1 114 ? 15.127 1.913 -7.926 1.00 95.06 114 GLU A CA 1
ATOM 931 C C . GLU A 1 114 ? 14.887 2.889 -9.084 1.00 95.06 114 GLU A C 1
ATOM 933 O O . GLU A 1 114 ? 13.836 3.539 -9.130 1.00 95.06 114 GLU A O 1
ATOM 938 N N . GLU A 1 115 ? 15.809 2.941 -10.046 1.00 94.25 115 GLU A N 1
ATOM 939 C CA . GLU A 1 115 ? 15.742 3.834 -11.204 1.00 94.25 115 GLU A CA 1
ATOM 940 C C . GLU A 1 115 ? 14.838 3.278 -12.323 1.00 94.25 115 GLU A C 1
ATOM 942 O O . GLU A 1 115 ? 14.331 4.031 -13.156 1.00 94.25 115 GLU A O 1
ATOM 947 N N . ASP A 1 116 ? 14.525 1.976 -12.295 1.00 91.44 116 ASP A N 1
ATOM 948 C CA . ASP A 1 116 ? 13.650 1.309 -13.272 1.00 91.44 116 ASP A CA 1
ATOM 949 C C . ASP A 1 116 ? 12.192 1.797 -13.216 1.00 91.44 116 ASP A C 1
ATOM 951 O O . ASP A 1 116 ? 11.448 1.713 -14.201 1.00 91.44 116 ASP A O 1
ATOM 955 N N . ALA A 1 117 ? 11.721 2.207 -12.034 1.00 92.56 117 ALA A N 1
ATOM 956 C CA . ALA A 1 117 ? 10.382 2.753 -11.843 1.00 92.56 117 ALA A CA 1
ATOM 957 C C . ALA A 1 117 ? 10.238 3.450 -10.486 1.00 92.56 117 ALA A C 1
ATOM 959 O O . ALA A 1 117 ? 10.556 2.881 -9.445 1.00 92.56 117 ALA A O 1
ATOM 960 N N . ILE A 1 118 ? 9.549 4.596 -10.474 1.00 94.56 118 ILE A N 1
ATOM 961 C CA . ILE A 1 118 ? 9.197 5.333 -9.245 1.00 94.56 118 ILE A CA 1
ATOM 962 C C . ILE A 1 118 ? 8.486 4.432 -8.219 1.00 94.56 118 ILE A C 1
ATOM 964 O O . ILE A 1 118 ? 8.712 4.547 -7.017 1.00 94.56 118 ILE A O 1
ATOM 968 N N . SER A 1 119 ? 7.639 3.500 -8.671 1.00 93.88 119 SER A N 1
ATOM 969 C CA . SER A 1 119 ? 6.957 2.564 -7.772 1.00 93.88 119 SER A CA 1
ATOM 970 C C . SER A 1 119 ? 7.913 1.623 -7.035 1.00 93.88 119 SER A C 1
ATOM 972 O O . SER A 1 119 ? 7.574 1.198 -5.935 1.00 93.88 119 SER A O 1
ATOM 974 N N . ILE A 1 120 ? 9.076 1.292 -7.610 1.00 95.44 120 ILE A N 1
ATOM 975 C CA . ILE A 1 120 ? 10.099 0.469 -6.947 1.00 95.44 120 ILE A CA 1
ATOM 976 C C . ILE A 1 120 ? 10.731 1.282 -5.823 1.00 95.44 120 ILE A C 1
ATOM 978 O O . ILE A 1 120 ? 10.637 0.869 -4.669 1.00 95.44 120 ILE A O 1
ATOM 982 N N . LYS A 1 121 ? 11.241 2.477 -6.138 1.00 97.00 121 LYS A N 1
ATOM 983 C CA . LYS A 1 121 ? 11.821 3.407 -5.162 1.00 97.00 121 LYS A CA 1
ATOM 984 C C . LYS A 1 121 ? 10.896 3.677 -3.976 1.00 97.00 121 LYS A C 1
ATOM 986 O O . LYS A 1 121 ? 11.283 3.516 -2.822 1.00 97.00 121 LYS A O 1
ATOM 991 N N . LEU A 1 122 ? 9.633 4.015 -4.247 1.00 96.19 122 LEU A N 1
ATOM 992 C CA . LEU A 1 122 ? 8.642 4.258 -3.194 1.00 96.19 122 LEU A CA 1
ATOM 993 C C . LEU A 1 122 ? 8.335 2.998 -2.370 1.00 96.19 122 LEU A C 1
ATOM 995 O O . LEU A 1 122 ? 8.099 3.099 -1.168 1.00 96.19 122 LEU A O 1
ATOM 999 N N . SER A 1 123 ? 8.338 1.813 -2.991 1.00 95.12 123 SER A N 1
ATOM 1000 C CA . SER A 1 123 ? 8.142 0.553 -2.263 1.00 95.12 123 SER A CA 1
ATOM 1001 C C . SER A 1 123 ? 9.334 0.248 -1.355 1.00 95.12 123 SER A C 1
ATOM 1003 O O . SER A 1 123 ? 9.132 -0.114 -0.202 1.00 95.12 123 SER A O 1
ATOM 1005 N N . GLN A 1 124 ? 10.567 0.436 -1.834 1.00 97.06 124 GLN A N 1
ATOM 1006 C CA . GLN A 1 124 ? 11.786 0.245 -1.040 1.00 97.06 124 GLN A CA 1
ATOM 1007 C C . GLN A 1 124 ? 11.821 1.178 0.175 1.00 97.06 124 GLN A C 1
ATOM 1009 O O . GLN A 1 124 ? 12.068 0.726 1.292 1.00 97.06 124 GLN A O 1
ATOM 1014 N N . GLN A 1 125 ? 11.483 2.457 -0.017 1.00 96.50 125 GLN A N 1
ATOM 1015 C CA . GLN A 1 125 ? 11.358 3.429 1.074 1.00 96.50 125 GLN A CA 1
ATOM 1016 C C . GLN A 1 125 ? 10.299 3.006 2.100 1.00 96.50 125 GLN A C 1
ATOM 1018 O O . GLN A 1 125 ? 10.558 3.035 3.302 1.00 96.50 125 GLN A O 1
ATOM 1023 N N . ALA A 1 126 ? 9.129 2.554 1.642 1.00 94.25 126 ALA A N 1
ATOM 1024 C CA . ALA A 1 126 ? 8.071 2.079 2.529 1.00 94.25 126 ALA A CA 1
ATOM 1025 C C . ALA A 1 126 ? 8.490 0.822 3.319 1.00 94.25 126 ALA A C 1
ATOM 1027 O O . ALA A 1 126 ? 8.241 0.740 4.518 1.00 94.25 126 ALA A O 1
ATOM 1028 N N . PHE A 1 127 ? 9.206 -0.122 2.699 1.00 95.06 127 PHE A N 1
ATOM 1029 C CA . PHE A 1 127 ? 9.756 -1.300 3.388 1.00 95.06 127 PHE A CA 1
ATOM 1030 C C . PHE A 1 127 ? 10.943 -0.990 4.320 1.00 95.06 127 PHE A C 1
ATOM 1032 O O . PHE A 1 127 ? 11.296 -1.817 5.172 1.00 95.06 127 PHE A O 1
ATOM 1039 N N . ALA A 1 128 ? 11.584 0.170 4.170 1.00 94.62 128 ALA A N 1
ATOM 1040 C CA . ALA A 1 128 ? 12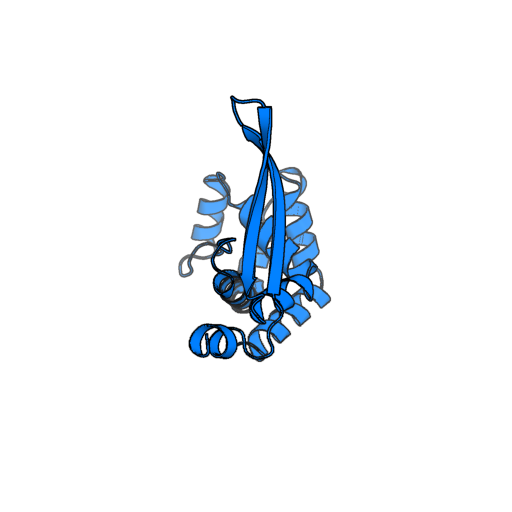.603 0.667 5.091 1.00 94.62 128 ALA A CA 1
ATOM 1041 C C . ALA A 1 128 ? 11.997 1.374 6.319 1.00 94.62 128 ALA A C 1
ATOM 1043 O O . ALA A 1 128 ? 12.668 1.481 7.345 1.00 94.62 128 ALA A O 1
ATOM 1044 N N . SER A 1 129 ? 10.739 1.820 6.238 1.00 93.81 129 SER A N 1
ATOM 1045 C CA . SER A 1 129 ? 10.050 2.509 7.330 1.00 93.81 129 SER A CA 1
ATOM 1046 C C . SER A 1 129 ? 9.615 1.546 8.439 1.00 93.81 129 SER A C 1
ATOM 1048 O O . SER A 1 129 ? 8.832 0.618 8.217 1.00 93.81 129 SER A O 1
ATOM 1050 N N . LEU A 1 130 ? 10.080 1.811 9.665 1.00 92.88 130 LEU A N 1
ATOM 1051 C CA . LEU A 1 130 ? 9.623 1.106 10.866 1.00 92.88 130 LEU A CA 1
ATOM 1052 C C . LEU A 1 130 ? 8.136 1.368 11.142 1.00 92.88 130 LEU A C 1
ATOM 1054 O O . LEU A 1 130 ? 7.421 0.457 11.551 1.00 92.88 130 LEU A O 1
ATOM 1058 N N . GLU A 1 131 ? 7.663 2.585 10.874 1.00 93.06 131 GLU A N 1
ATOM 1059 C CA . GLU A 1 131 ? 6.265 2.972 11.084 1.00 93.06 131 GLU A CA 1
ATOM 1060 C C . GLU A 1 131 ? 5.331 2.145 10.199 1.00 93.06 131 GLU A C 1
ATOM 1062 O O . GLU A 1 131 ? 4.330 1.618 10.675 1.00 93.06 131 GLU A O 1
ATOM 1067 N N . THR A 1 132 ? 5.689 1.940 8.925 1.00 91.56 132 THR A N 1
ATOM 1068 C CA . THR A 1 132 ? 4.889 1.117 8.003 1.00 91.56 132 THR A CA 1
ATOM 1069 C C . THR A 1 132 ? 4.808 -0.339 8.473 1.00 91.56 132 THR A C 1
ATOM 1071 O O . THR A 1 132 ? 3.734 -0.942 8.424 1.00 91.56 132 THR A O 1
ATOM 1074 N N . ALA A 1 133 ? 5.911 -0.898 8.983 1.00 92.56 133 ALA A N 1
ATOM 1075 C CA . ALA A 1 133 ? 5.926 -2.247 9.550 1.00 92.56 133 ALA A CA 1
ATOM 1076 C C . ALA A 1 133 ? 5.045 -2.355 10.810 1.00 92.56 133 ALA A C 1
ATOM 1078 O O . ALA A 1 133 ? 4.271 -3.301 10.949 1.00 92.56 133 ALA A O 1
ATOM 1079 N N . GLN A 1 134 ? 5.112 -1.363 11.703 1.00 92.81 134 GLN A N 1
ATOM 1080 C CA . GLN A 1 134 ? 4.284 -1.308 12.911 1.00 92.81 134 GLN A CA 1
ATOM 1081 C C . GLN A 1 134 ? 2.791 -1.160 12.584 1.00 92.81 134 GLN A C 1
ATOM 1083 O O . GLN A 1 134 ? 1.966 -1.844 13.187 1.00 92.81 134 GLN A O 1
ATOM 1088 N N . MET A 1 135 ? 2.437 -0.322 11.604 1.00 92.94 135 MET A N 1
ATOM 1089 C CA . MET A 1 135 ? 1.054 -0.157 11.141 1.00 92.94 135 MET A CA 1
ATOM 1090 C C . MET A 1 135 ? 0.488 -1.459 10.562 1.00 92.94 135 MET A C 1
ATOM 1092 O O . MET A 1 135 ? -0.629 -1.843 10.898 1.00 92.94 135 MET A O 1
ATOM 1096 N N . LEU A 1 136 ? 1.261 -2.171 9.734 1.00 92.38 136 LEU A N 1
ATOM 1097 C CA . LEU A 1 136 ? 0.867 -3.480 9.201 1.00 92.38 136 LEU A CA 1
ATOM 1098 C C . LEU A 1 136 ? 0.640 -4.512 10.316 1.00 92.38 136 LEU A C 1
ATOM 1100 O O . LEU A 1 136 ? -0.383 -5.200 10.308 1.00 92.38 136 LEU A O 1
ATOM 1104 N N . ALA A 1 137 ? 1.545 -4.573 11.298 1.00 93.00 137 ALA A N 1
ATOM 1105 C CA . ALA A 1 137 ? 1.417 -5.469 12.445 1.00 93.00 137 ALA A CA 1
ATOM 1106 C C . ALA A 1 137 ? 0.173 -5.149 13.291 1.00 93.00 137 ALA A C 1
ATOM 1108 O O . ALA A 1 137 ? -0.549 -6.060 13.695 1.00 93.00 137 ALA A O 1
ATOM 1109 N N . TYR A 1 138 ? -0.115 -3.861 13.501 1.00 91.38 138 TYR A N 1
ATOM 1110 C CA . TYR A 1 138 ? -1.315 -3.408 14.201 1.00 91.38 138 TYR A CA 1
ATOM 1111 C C . TYR A 1 138 ? -2.606 -3.793 13.462 1.00 91.38 138 TYR A C 1
ATOM 1113 O O . TYR A 1 138 ? -3.549 -4.298 14.076 1.00 91.38 138 TYR A O 1
ATOM 1121 N N . ILE A 1 139 ? -2.659 -3.598 12.138 1.00 89.25 139 ILE A N 1
ATOM 1122 C CA . ILE A 1 139 ? -3.810 -4.015 11.321 1.00 89.25 139 ILE A CA 1
ATOM 1123 C C . ILE A 1 139 ? -3.998 -5.531 11.426 1.00 89.25 139 ILE A C 1
ATOM 1125 O O . ILE A 1 139 ? -5.117 -5.998 11.625 1.00 89.25 139 ILE A O 1
ATOM 1129 N N . GLN A 1 140 ? -2.912 -6.305 11.361 1.00 88.94 140 GLN A N 1
ATOM 1130 C CA . GLN A 1 140 ? -2.978 -7.756 11.502 1.00 88.94 140 GLN A CA 1
ATOM 1131 C C . GLN A 1 140 ? -3.486 -8.201 12.879 1.00 88.94 140 GLN A C 1
ATOM 1133 O O . GLN A 1 140 ? -4.259 -9.152 12.939 1.00 88.94 140 GLN A O 1
ATOM 1138 N N . SER A 1 141 ? -3.071 -7.552 13.972 1.00 87.00 141 SER A N 1
ATOM 1139 C CA . SER A 1 141 ? -3.519 -7.917 15.325 1.00 87.00 141 SER A CA 1
ATOM 1140 C C . SER A 1 141 ? -4.967 -7.528 15.617 1.00 87.00 141 SER A C 1
ATOM 1142 O O . SER A 1 141 ? -5.572 -8.079 16.531 1.00 87.00 141 SER A O 1
ATOM 1144 N N . THR A 1 142 ? -5.492 -6.546 14.883 1.00 80.06 142 THR A N 1
ATOM 1145 C CA . THR A 1 142 ? -6.838 -5.986 15.079 1.00 80.06 142 THR A CA 1
ATOM 1146 C C . THR A 1 142 ? -7.854 -6.574 14.094 1.00 80.06 142 THR A C 1
ATOM 1148 O O . THR A 1 142 ? -9.059 -6.446 14.302 1.00 80.06 142 THR A O 1
ATOM 1151 N N . SER A 1 143 ? -7.388 -7.229 13.026 1.00 71.12 143 SER A N 1
ATOM 1152 C CA . SER A 1 143 ? -8.244 -7.973 12.102 1.00 71.12 143 SER A CA 1
ATOM 1153 C C . SER A 1 143 ? -8.855 -9.199 12.802 1.00 71.12 143 SER A C 1
ATOM 1155 O O . SER A 1 143 ? -8.117 -9.911 13.487 1.00 71.12 143 SER A O 1
ATOM 1157 N N . PRO A 1 144 ? -10.165 -9.462 12.628 1.00 54.38 144 PRO A N 1
ATOM 1158 C CA . PRO A 1 144 ? -10.820 -10.673 13.125 1.00 54.38 144 PRO A CA 1
ATOM 1159 C C . PRO A 1 144 ? -10.314 -11.955 12.446 1.00 54.38 144 PRO A C 1
ATOM 1161 O O . PRO A 1 144 ? -9.727 -11.864 11.338 1.00 54.38 144 PRO A O 1
#

pLDDT: mean 85.72, std 10.29, range [45.44, 97.06]

Foldseek 3Di:
DVVVCVVLPPFDKDKDWDWDADPVRDIDIDIDIDTCDPLNVLCVVCVLLVLLLVLLCVQPVVDVVLVVLLCVQPVDDDRQQHQDPVDSVSSLVNLLVCLVCVVSSLVSLVVDDCVVDVSSVSNNVSSVDPVNNVSSVVSNVPPD

Secondary structure (DSSP, 8-state):
-HHHHHHHTT--EEEEEEEEE-TTS-EEEEEEEEE--HHHHHHHH-HHHHHHHHHHHHHHTT-HHHHHHHHHH-TTSPPPPPP-TT-THHHHHHHHHHHHTHHHHHHHHTTS-STT-HHHHHHHHHHH-HHHHHHHHHHHHH--

Sequence (144 aa):
MSRIRQNIGDSYIWASVDETTDIKRRYVANLLVGKLDSEEQIRFLFPDVDKLISNVKKVFTKAPTRISLFRELCSNFPLPPAPILTRWGTWIEAAVYYSRNFDQIKAVINKLDEEDAISIKLSQQAFASLETAQMLAYIQSTSP